Protein AF-Q0DLV1-F1 (afdb_monomer)

pLDDT: mean 73.67, std 13.17, range [33.47, 89.19]

Mean predicted aligned error: 11.81 Å

Nearest PDB structures (foldseek):
  5v57-assembly1_A  TM=1.933E-01  e=4.694E+00  Homo sapiens

Solvent-accessible surface area (backbone atoms only — not comparable to full-atom values): 9924 Å² total; per-residue (Å²): 114,91,88,51,93,65,62,86,59,61,76,49,52,63,55,64,64,43,52,62,54,50,53,52,48,52,52,51,52,54,52,44,33,72,71,56,74,30,61,61,54,59,101,72,30,73,33,36,34,33,80,29,49,71,70,32,42,76,71,71,40,16,52,48,48,65,43,70,65,62,93,88,33,32,79,63,35,68,72,54,45,50,38,59,49,50,53,33,51,50,40,30,52,51,49,51,55,52,53,65,75,69,55,71,84,82,68,92,48,80,82,50,54,64,59,53,51,50,65,69,49,48,44,57,54,51,26,55,48,37,52,35,39,35,37,48,58,39,47,50,49,41,53,56,49,53,54,52,50,51,51,51,49,50,51,64,75,42,73,85,82,66,81,74,67,61,70,62,60,72,77,72,116

Structure (mmCIF, N/CA/C/O backbone):
data_AF-Q0DLV1-F1
#
_entry.id   AF-Q0DLV1-F1
#
loop_
_atom_site.group_PDB
_atom_site.id
_atom_site.type_symbol
_atom_site.label_atom_id
_atom_site.label_alt_id
_atom_site.label_comp_id
_atom_site.label_asym_id
_atom_site.label_entity_id
_atom_site.label_seq_id
_atom_site.pdbx_PDB_ins_code
_atom_site.Cartn_x
_atom_site.Cartn_y
_atom_site.Cartn_z
_atom_site.occupancy
_atom_site.B_iso_or_equiv
_atom_site.auth_seq_id
_atom_site.auth_comp_id
_atom_site.auth_asym_id
_atom_site.auth_atom_id
_atom_site.pdbx_PDB_model_num
ATOM 1 N N . TYR A 1 1 ? -17.419 7.407 31.007 1.00 48.03 1 TYR A N 1
ATOM 2 C CA . TYR A 1 1 ? -16.108 8.083 30.944 1.00 48.03 1 TYR A CA 1
ATOM 3 C C . TYR A 1 1 ? -15.234 7.848 32.175 1.00 48.03 1 TYR A C 1
ATOM 5 O O . TYR A 1 1 ? -14.107 7.454 31.968 1.00 48.03 1 TYR A O 1
ATOM 13 N N . LYS A 1 2 ? -15.701 8.007 33.431 1.00 49.69 2 LYS A N 1
ATOM 14 C CA . LYS A 1 2 ? -14.886 7.675 34.633 1.00 49.69 2 LYS A CA 1
ATOM 15 C C . LYS A 1 2 ? -15.094 6.271 35.241 1.00 49.69 2 LYS A C 1
ATOM 17 O O . LYS A 1 2 ? -14.380 5.912 36.161 1.00 49.69 2 LYS A O 1
ATOM 22 N N . LEU A 1 3 ? -16.066 5.491 34.762 1.00 54.28 3 LEU A N 1
ATOM 23 C CA . LEU A 1 3 ? -16.361 4.131 35.264 1.00 54.28 3 LEU A CA 1
ATOM 24 C C . LEU A 1 3 ? -16.012 3.018 34.264 1.00 54.28 3 LEU A C 1
ATOM 26 O O . LEU A 1 3 ? -16.187 1.839 34.544 1.00 54.28 3 LEU A O 1
ATOM 30 N N . SER A 1 4 ? -15.511 3.395 33.094 1.00 49.53 4 SER A N 1
ATOM 31 C CA . SER A 1 4 ? -14.964 2.483 32.096 1.00 49.53 4 SER A CA 1
ATOM 32 C C . SER A 1 4 ? -13.726 3.201 31.588 1.00 49.53 4 SER A C 1
ATOM 34 O O . SER A 1 4 ? -13.845 4.104 30.763 1.00 49.53 4 SER A O 1
ATOM 36 N N . ASP A 1 5 ? -12.596 2.897 32.222 1.00 50.41 5 ASP A N 1
ATOM 37 C CA . ASP A 1 5 ? -11.242 3.402 31.961 1.00 50.41 5 ASP A CA 1
ATOM 38 C C . ASP A 1 5 ? -10.761 2.898 30.590 1.00 50.41 5 ASP A C 1
ATOM 40 O O . ASP A 1 5 ? -9.859 2.081 30.462 1.00 50.41 5 ASP A O 1
ATOM 44 N N . VAL A 1 6 ? -11.499 3.257 29.544 1.00 51.81 6 VAL A N 1
ATOM 45 C CA . VAL A 1 6 ? -11.206 2.866 28.171 1.00 51.81 6 VAL A CA 1
ATOM 46 C C . VAL A 1 6 ? -11.080 4.162 27.402 1.00 51.81 6 VAL A C 1
ATOM 48 O O . VAL A 1 6 ? -12.078 4.794 27.047 1.00 51.81 6 VAL A O 1
ATOM 51 N N . ASP A 1 7 ? -9.835 4.594 27.220 1.00 49.25 7 ASP A N 1
ATOM 52 C CA . ASP A 1 7 ? -9.526 5.790 26.459 1.00 49.25 7 ASP A CA 1
ATOM 53 C C . ASP A 1 7 ? -10.047 5.627 25.023 1.00 49.25 7 ASP A C 1
ATOM 55 O O . ASP A 1 7 ? -9.623 4.709 24.317 1.00 49.25 7 ASP A O 1
ATOM 59 N N . PRO A 1 8 ? -10.906 6.532 24.522 1.00 51.56 8 PRO A N 1
ATOM 60 C CA . PRO A 1 8 ? -11.284 6.545 23.108 1.00 51.56 8 PRO A CA 1
ATOM 61 C C . PRO A 1 8 ? -10.071 6.798 22.188 1.00 51.56 8 PRO A C 1
ATOM 63 O O . PRO A 1 8 ? -10.141 6.545 20.987 1.00 51.56 8 PRO A O 1
ATOM 66 N N . LEU A 1 9 ? -8.939 7.244 22.752 1.00 54.97 9 LEU A N 1
ATOM 67 C CA . LEU A 1 9 ? -7.637 7.345 22.088 1.00 54.97 9 LEU A CA 1
ATOM 68 C C . LEU A 1 9 ? -6.864 6.017 22.008 1.00 54.97 9 LEU A C 1
ATOM 70 O O . LEU A 1 9 ? -5.883 5.939 21.270 1.00 54.97 9 LEU A O 1
ATOM 74 N N . ALA A 1 10 ? -7.286 4.943 22.680 1.00 55.31 10 ALA A N 1
ATOM 75 C CA . ALA A 1 10 ? -6.641 3.638 22.514 1.00 55.31 10 ALA A CA 1
ATOM 76 C C . ALA A 1 10 ? -6.684 3.161 21.046 1.00 55.31 10 ALA A C 1
ATOM 78 O O . ALA A 1 10 ? -5.805 2.423 20.612 1.00 55.31 10 ALA A O 1
ATOM 79 N N . GLY A 1 11 ? -7.641 3.657 20.249 1.00 57.72 11 GLY A N 1
ATOM 80 C CA . GLY A 1 11 ? -7.707 3.425 18.804 1.00 57.72 11 GLY A CA 1
ATOM 81 C C . GLY A 1 11 ? -6.618 4.125 17.975 1.00 57.72 11 GLY A C 1
ATOM 82 O O . GLY A 1 11 ? -6.318 3.658 16.879 1.00 57.72 11 GLY A O 1
ATOM 83 N N . CYS A 1 12 ? -5.985 5.200 18.468 1.00 70.81 12 CYS A N 1
ATOM 84 C CA . CYS A 1 12 ? -4.871 5.867 17.774 1.00 70.81 12 CYS A CA 1
ATOM 85 C C . CYS A 1 12 ? -3.486 5.403 18.256 1.00 70.81 12 CYS A C 1
ATOM 87 O O . CYS A 1 12 ? -2.481 5.669 17.594 1.00 70.81 12 CYS A O 1
ATOM 89 N N . LEU A 1 13 ? -3.411 4.655 19.359 1.00 66.94 13 LEU A N 1
ATOM 90 C CA . LEU A 1 13 ? -2.167 4.060 19.859 1.00 66.94 13 LEU A CA 1
ATOM 91 C C . LEU A 1 13 ? -1.467 3.143 18.826 1.00 66.94 13 LEU A C 1
ATOM 93 O O . LEU A 1 13 ? -0.255 3.281 18.646 1.00 66.94 13 LEU A O 1
ATOM 97 N N . PRO A 1 14 ? -2.187 2.295 18.057 1.00 67.00 14 PRO A N 1
ATOM 98 C CA . PRO A 1 14 ? -1.590 1.507 16.979 1.00 67.00 14 PRO A CA 1
ATOM 99 C C . PRO A 1 14 ? -1.020 2.391 15.872 1.00 67.00 14 PRO A C 1
ATOM 101 O O . PRO A 1 14 ? 0.050 2.108 15.340 1.00 67.00 14 PRO A O 1
ATOM 104 N N . THR A 1 15 ? -1.704 3.494 15.550 1.00 73.19 15 THR A N 1
ATOM 105 C CA . THR A 1 15 ? -1.253 4.408 14.495 1.00 73.19 15 THR A CA 1
ATOM 106 C C . THR A 1 15 ? 0.051 5.100 14.879 1.00 73.19 15 THR A C 1
ATOM 108 O O . THR A 1 15 ? 0.958 5.158 14.058 1.00 73.19 15 THR A O 1
ATOM 111 N N . LEU A 1 16 ? 0.214 5.518 16.139 1.00 75.31 16 LEU A N 1
ATOM 112 C CA . LEU A 1 16 ? 1.441 6.167 16.614 1.00 75.31 16 LEU A CA 1
ATOM 113 C C . LEU A 1 16 ? 2.670 5.255 16.544 1.00 75.31 16 LEU A C 1
ATOM 115 O O . LEU A 1 16 ? 3.737 5.704 16.132 1.00 75.31 16 LEU A O 1
ATOM 119 N N . VAL A 1 17 ? 2.521 3.979 16.905 1.00 80.25 17 VAL A N 1
ATOM 120 C CA . VAL A 1 17 ? 3.626 3.007 16.845 1.00 80.25 17 VAL A CA 1
ATOM 121 C C . VAL A 1 17 ? 3.934 2.591 15.403 1.00 80.25 17 VAL A C 1
ATOM 123 O O . VAL A 1 17 ? 5.080 2.284 15.080 1.00 80.25 17 VAL A O 1
ATOM 126 N N . THR A 1 18 ? 2.943 2.627 14.508 1.00 79.88 18 THR A N 1
ATOM 127 C CA . THR A 1 18 ? 3.138 2.225 13.108 1.00 79.88 18 THR A CA 1
ATOM 128 C C . THR A 1 18 ? 3.932 3.249 12.291 1.00 79.88 18 THR A C 1
ATOM 130 O O . THR A 1 18 ? 4.702 2.850 11.419 1.00 79.88 18 THR A O 1
ATOM 133 N N . ILE A 1 19 ? 3.813 4.555 12.570 1.00 85.69 19 ILE A N 1
ATOM 134 C CA . ILE A 1 19 ? 4.470 5.596 11.754 1.00 85.69 19 ILE A CA 1
ATOM 135 C C . ILE A 1 19 ? 6.009 5.449 11.718 1.00 85.69 19 ILE A C 1
ATOM 137 O O . ILE A 1 19 ? 6.564 5.447 10.616 1.00 85.69 19 ILE A O 1
ATOM 141 N N . PRO A 1 20 ? 6.732 5.272 12.846 1.00 84.31 20 PRO A N 1
ATOM 142 C CA . PRO A 1 20 ? 8.187 5.080 12.823 1.00 84.31 20 PRO A CA 1
ATOM 143 C C . PRO A 1 20 ? 8.625 3.831 12.054 1.00 84.31 20 PRO A C 1
ATOM 145 O O . PRO A 1 20 ? 9.588 3.881 11.286 1.00 84.31 20 PRO A O 1
ATOM 148 N N . VAL A 1 21 ? 7.899 2.723 12.232 1.00 86.56 21 VAL A N 1
ATOM 149 C CA . VAL A 1 21 ? 8.184 1.448 11.556 1.00 86.56 21 VAL A CA 1
ATOM 150 C C . VAL A 1 21 ? 7.986 1.595 10.050 1.00 86.56 21 VAL A C 1
ATOM 152 O O . VAL A 1 21 ? 8.851 1.201 9.268 1.00 86.56 21 VAL A O 1
ATOM 155 N N . TRP A 1 22 ? 6.888 2.234 9.642 1.00 83.38 22 TRP A N 1
ATOM 156 C CA . TRP A 1 22 ? 6.569 2.474 8.240 1.00 83.38 22 TRP A CA 1
ATOM 157 C C . TRP A 1 22 ? 7.634 3.332 7.548 1.00 83.38 22 TRP A C 1
ATOM 159 O O . TRP A 1 22 ? 8.091 2.983 6.462 1.00 83.38 22 TRP A O 1
ATOM 169 N N . ILE A 1 23 ? 8.100 4.408 8.195 1.00 86.00 23 ILE A N 1
ATOM 170 C CA . ILE A 1 23 ? 9.166 5.268 7.653 1.00 86.00 23 ILE A CA 1
ATOM 171 C C . ILE A 1 23 ? 10.488 4.498 7.536 1.00 86.00 23 ILE A C 1
ATOM 173 O O . ILE A 1 23 ? 11.174 4.612 6.518 1.00 86.00 23 ILE A O 1
ATOM 177 N N . GLY A 1 24 ? 10.853 3.715 8.557 1.00 87.56 24 GLY A N 1
ATOM 178 C CA . GLY A 1 24 ? 12.074 2.907 8.542 1.00 87.56 24 GLY A CA 1
ATOM 179 C C . GLY A 1 24 ? 12.080 1.905 7.389 1.00 87.56 24 GLY A C 1
ATOM 180 O O . GLY A 1 24 ? 13.025 1.872 6.598 1.00 87.56 24 GLY A O 1
ATOM 181 N N . LEU A 1 25 ? 10.985 1.158 7.242 1.00 85.88 25 LEU A N 1
ATOM 182 C CA . LEU A 1 25 ? 10.835 0.162 6.187 1.00 85.88 25 LEU A CA 1
ATOM 183 C C . LEU A 1 25 ? 10.731 0.802 4.797 1.00 85.88 25 LEU A C 1
ATOM 185 O O . LEU A 1 25 ? 11.373 0.327 3.864 1.00 85.88 25 LEU A O 1
ATOM 189 N N . TYR A 1 26 ? 10.000 1.913 4.657 1.00 86.31 26 TYR A N 1
ATOM 190 C CA . TYR A 1 26 ? 9.925 2.671 3.405 1.00 86.31 26 TYR A CA 1
ATOM 191 C C . TYR A 1 26 ? 11.313 3.117 2.933 1.00 86.31 26 TYR A C 1
ATOM 193 O O . TYR A 1 26 ? 11.639 2.961 1.755 1.00 86.31 26 TYR A O 1
ATOM 201 N N . ARG A 1 27 ? 12.152 3.634 3.843 1.00 86.38 27 ARG A N 1
ATOM 202 C CA . ARG A 1 27 ? 13.527 4.049 3.517 1.00 86.38 27 ARG A CA 1
ATOM 203 C C . ARG A 1 27 ? 14.410 2.858 3.161 1.00 86.38 27 ARG A C 1
ATOM 205 O O . ARG A 1 27 ? 15.115 2.928 2.159 1.00 86.38 27 ARG A O 1
ATOM 212 N N . ALA A 1 28 ? 14.348 1.779 3.940 1.00 87.06 28 ALA A N 1
ATOM 213 C CA . ALA A 1 28 ? 15.124 0.570 3.679 1.00 87.06 28 ALA A CA 1
ATOM 214 C C . ALA A 1 28 ? 14.769 -0.038 2.313 1.00 87.06 28 ALA A C 1
ATOM 216 O O . ALA A 1 28 ? 15.643 -0.188 1.465 1.00 87.06 28 ALA A O 1
ATOM 217 N N . LEU A 1 29 ? 13.481 -0.288 2.056 1.00 84.50 29 LEU A N 1
ATOM 218 C CA . LEU A 1 29 ? 13.015 -0.858 0.790 1.00 84.50 29 LEU A CA 1
ATOM 219 C C . LEU A 1 29 ? 13.287 0.063 -0.398 1.00 84.50 29 LEU A C 1
ATOM 221 O O . LEU A 1 29 ? 13.652 -0.422 -1.462 1.00 84.50 29 LEU A O 1
ATOM 225 N N . SER A 1 30 ? 13.152 1.382 -0.233 1.00 83.19 30 SER A N 1
ATOM 226 C CA . SER A 1 30 ? 13.469 2.325 -1.313 1.00 83.19 30 SER A CA 1
ATOM 227 C C . SER A 1 30 ? 14.960 2.317 -1.664 1.00 83.19 30 SER A C 1
ATOM 229 O O . SER A 1 30 ? 15.299 2.376 -2.843 1.00 83.19 30 SER A O 1
ATOM 231 N N . ASN A 1 31 ? 15.850 2.206 -0.674 1.00 85.25 31 ASN A N 1
ATOM 232 C CA . ASN A 1 31 ? 17.290 2.110 -0.923 1.00 85.25 31 ASN A CA 1
ATOM 233 C C . ASN A 1 31 ? 17.648 0.805 -1.646 1.00 85.25 31 ASN A C 1
ATOM 235 O O . ASN A 1 31 ? 18.304 0.843 -2.681 1.00 85.25 31 ASN A O 1
ATOM 239 N N . VAL A 1 32 ? 17.142 -0.333 -1.165 1.00 84.00 32 VAL A N 1
ATOM 240 C CA . VAL A 1 32 ? 17.409 -1.653 -1.769 1.00 84.00 32 VAL A CA 1
ATOM 241 C C . VAL A 1 32 ? 16.781 -1.769 -3.170 1.00 84.00 32 VAL A C 1
ATOM 243 O O . VAL A 1 32 ? 17.354 -2.386 -4.067 1.00 84.00 32 VAL A O 1
ATOM 246 N N . ALA A 1 33 ? 15.635 -1.121 -3.405 1.00 82.00 33 ALA A N 1
ATOM 247 C CA . ALA A 1 33 ? 15.022 -1.035 -4.730 1.00 82.00 33 ALA A CA 1
ATOM 248 C C . ALA A 1 33 ? 15.901 -0.274 -5.742 1.00 82.00 33 ALA A C 1
ATOM 250 O O . ALA A 1 33 ? 15.954 -0.673 -6.903 1.00 82.00 33 ALA A O 1
ATOM 251 N N . ASN A 1 34 ? 16.612 0.781 -5.321 1.00 80.62 34 ASN A N 1
ATOM 252 C CA . ASN A 1 34 ? 17.572 1.490 -6.181 1.00 80.62 34 ASN A CA 1
ATOM 253 C C . ASN A 1 34 ? 18.803 0.649 -6.522 1.00 80.62 34 ASN A C 1
ATOM 255 O O . ASN A 1 34 ? 19.371 0.810 -7.598 1.00 80.62 34 ASN A O 1
ATOM 259 N N . GLU A 1 35 ? 19.217 -0.233 -5.615 1.00 81.88 35 GLU A N 1
ATOM 260 C CA . GLU A 1 35 ? 20.342 -1.147 -5.832 1.00 81.88 35 GLU A CA 1
ATOM 261 C C . GLU A 1 35 ? 19.982 -2.303 -6.785 1.00 81.88 35 GLU A C 1
ATOM 263 O O . GLU A 1 35 ? 20.847 -3.089 -7.158 1.00 81.88 35 GLU A O 1
ATOM 268 N N . GLY A 1 36 ? 18.714 -2.409 -7.208 1.00 76.88 36 GLY A N 1
ATOM 269 C CA . GLY A 1 36 ? 18.249 -3.430 -8.153 1.00 76.88 36 GLY A CA 1
ATOM 270 C C . GLY A 1 36 ? 18.096 -4.827 -7.544 1.00 76.88 36 GLY A C 1
ATOM 271 O O . GLY A 1 36 ? 17.813 -5.784 -8.265 1.00 76.88 36 GLY A O 1
ATOM 272 N N . LEU A 1 37 ? 18.230 -4.950 -6.221 1.00 78.06 37 LEU A N 1
ATOM 273 C CA . LEU A 1 37 ? 18.218 -6.228 -5.501 1.00 78.06 37 LEU A CA 1
ATOM 274 C C . LEU A 1 37 ? 16.807 -6.819 -5.313 1.00 78.06 37 LEU A C 1
ATOM 276 O O . LEU A 1 37 ? 16.670 -7.970 -4.923 1.00 78.06 37 LEU A O 1
ATOM 280 N N . LEU A 1 38 ? 15.752 -6.049 -5.602 1.00 78.44 38 LEU A N 1
ATOM 281 C CA . LEU A 1 38 ? 14.340 -6.458 -5.482 1.00 78.44 38 LEU A CA 1
ATOM 282 C C . LEU A 1 38 ? 13.682 -6.698 -6.851 1.00 78.44 38 LEU A C 1
ATOM 284 O O . LEU A 1 38 ? 12.501 -6.393 -7.049 1.00 78.44 38 LEU A O 1
ATOM 288 N N . THR A 1 39 ? 14.471 -7.181 -7.809 1.00 72.44 39 THR A N 1
ATOM 289 C CA . THR A 1 39 ? 14.012 -7.564 -9.153 1.00 72.44 39 THR A CA 1
ATOM 290 C C . THR A 1 39 ? 13.400 -8.962 -9.192 1.00 72.44 39 THR A C 1
ATOM 292 O O . THR A 1 39 ? 12.709 -9.285 -10.153 1.00 72.44 39 THR A O 1
ATOM 295 N N . GLU A 1 40 ? 13.593 -9.768 -8.147 1.00 79.25 40 GLU A N 1
ATOM 296 C CA . GLU A 1 40 ? 12.912 -11.053 -8.005 1.00 79.25 40 GLU A CA 1
ATOM 297 C C . GLU A 1 40 ? 11.418 -10.847 -7.729 1.00 79.25 40 GLU A C 1
ATOM 299 O O . GLU A 1 40 ? 11.023 -9.976 -6.950 1.00 79.25 40 GLU A O 1
ATOM 304 N N . GLY A 1 41 ? 10.581 -11.640 -8.395 1.00 79.94 41 GLY A N 1
ATOM 305 C CA . GLY A 1 41 ? 9.139 -11.652 -8.183 1.00 79.94 41 GLY A CA 1
ATOM 306 C C . GLY A 1 41 ? 8.734 -12.558 -7.020 1.00 79.94 41 GLY A C 1
ATOM 307 O O . GLY A 1 41 ? 9.365 -13.584 -6.776 1.00 79.94 41 GLY A O 1
ATOM 308 N N . PHE A 1 42 ? 7.655 -12.207 -6.314 1.00 80.50 42 PHE A N 1
ATOM 309 C CA . PHE A 1 42 ? 7.094 -13.022 -5.230 1.00 80.50 42 PHE A CA 1
ATOM 310 C C . PHE A 1 42 ? 5.655 -13.435 -5.548 1.00 80.50 42 PHE A C 1
ATOM 312 O O . PHE A 1 42 ? 4.774 -12.584 -5.686 1.00 80.50 42 PHE A O 1
ATOM 319 N N . PHE A 1 43 ? 5.412 -14.749 -5.633 1.00 83.06 43 PHE A N 1
ATOM 320 C CA . PHE A 1 43 ? 4.117 -15.365 -5.958 1.00 83.06 43 PHE A CA 1
ATOM 321 C C . PHE A 1 43 ? 3.538 -14.914 -7.316 1.00 83.06 43 PHE A C 1
ATOM 323 O O . PHE A 1 43 ? 3.790 -15.558 -8.329 1.00 83.06 43 PHE A O 1
ATOM 330 N N . TRP A 1 44 ? 2.775 -13.819 -7.347 1.00 82.62 44 TRP A N 1
ATOM 331 C CA . TRP A 1 44 ? 2.158 -13.235 -8.546 1.00 82.62 44 TRP A CA 1
ATOM 332 C C . TRP A 1 44 ? 2.727 -11.855 -8.893 1.00 82.62 44 TRP A C 1
ATOM 334 O O . TRP A 1 44 ? 2.316 -11.261 -9.883 1.00 82.62 44 TRP A O 1
ATOM 344 N N . ILE A 1 45 ? 3.636 -11.320 -8.075 1.00 84.31 45 ILE A N 1
ATOM 345 C CA . ILE A 1 45 ? 4.163 -9.960 -8.199 1.00 84.31 45 ILE A CA 1
ATOM 346 C C . ILE A 1 45 ? 5.465 -10.010 -8.994 1.00 84.31 45 ILE A C 1
ATOM 348 O O . ILE A 1 45 ? 6.372 -10.729 -8.576 1.00 84.31 45 ILE A O 1
ATOM 352 N N . PRO A 1 46 ? 5.603 -9.240 -10.085 1.00 82.00 46 PRO A N 1
ATOM 353 C CA . PRO A 1 46 ? 6.775 -9.338 -10.948 1.00 82.00 46 PRO A CA 1
ATOM 354 C C . PRO A 1 46 ? 8.054 -8.747 -10.334 1.00 82.00 46 PRO A C 1
ATOM 356 O O . PRO A 1 46 ? 9.139 -9.187 -10.686 1.00 82.00 46 PRO A O 1
ATOM 359 N N . SER A 1 47 ? 7.960 -7.788 -9.405 1.00 83.75 47 SER A N 1
ATOM 360 C CA . SER A 1 47 ? 9.109 -7.294 -8.624 1.00 83.75 47 SER A CA 1
ATOM 361 C C . SER A 1 47 ? 8.652 -6.638 -7.320 1.00 83.75 47 SER A C 1
ATOM 363 O O . SER A 1 47 ? 7.615 -5.976 -7.313 1.00 83.75 47 SER A O 1
ATOM 365 N N . LEU A 1 48 ? 9.425 -6.738 -6.232 1.00 81.56 48 LEU A N 1
ATOM 366 C CA . LEU A 1 48 ? 9.091 -6.039 -4.975 1.00 81.56 48 LEU A CA 1
ATOM 367 C C . LEU A 1 48 ? 9.464 -4.540 -4.988 1.00 81.56 48 LEU A C 1
ATOM 369 O O . LEU A 1 48 ? 8.963 -3.769 -4.162 1.00 81.56 48 LEU A O 1
ATOM 373 N N . ALA A 1 49 ? 10.338 -4.113 -5.908 1.00 79.25 49 ALA A N 1
ATOM 374 C CA . ALA A 1 49 ? 10.752 -2.712 -6.064 1.00 79.25 49 ALA A CA 1
ATOM 375 C C . ALA A 1 49 ? 9.674 -1.824 -6.713 1.00 79.25 49 ALA A C 1
ATOM 377 O O . ALA A 1 49 ? 9.507 -0.656 -6.335 1.00 79.25 49 ALA A O 1
ATOM 378 N N . GLY A 1 50 ? 8.977 -2.371 -7.713 1.00 73.50 50 GLY A N 1
ATOM 379 C CA . GLY A 1 50 ? 7.943 -1.683 -8.489 1.00 73.50 50 GLY A CA 1
ATOM 380 C C . GLY A 1 50 ? 6.589 -1.640 -7.772 1.00 73.50 50 GLY A C 1
ATOM 381 O O . GLY A 1 50 ? 6.483 -2.108 -6.637 1.00 73.50 50 GLY A O 1
ATOM 382 N N . PRO A 1 51 ? 5.531 -1.074 -8.379 1.00 72.06 51 PRO A N 1
ATOM 383 C CA . PRO A 1 51 ? 5.461 -0.485 -9.727 1.00 72.06 51 PRO A CA 1
ATOM 384 C C . PRO A 1 51 ? 5.869 0.998 -9.787 1.00 72.06 51 PRO A C 1
ATOM 386 O O . PRO A 1 51 ? 6.062 1.569 -10.855 1.00 72.06 51 PRO A O 1
ATOM 389 N N . THR A 1 52 ? 5.999 1.646 -8.635 1.00 75.38 52 THR A N 1
ATOM 390 C CA . THR A 1 52 ? 6.316 3.073 -8.519 1.00 75.38 52 THR A CA 1
ATOM 391 C C . THR A 1 52 ? 7.833 3.278 -8.454 1.00 75.38 52 THR A C 1
ATOM 393 O O . THR A 1 52 ? 8.505 2.557 -7.721 1.00 75.38 52 THR A O 1
ATOM 396 N N . THR A 1 53 ? 8.393 4.276 -9.134 1.00 76.88 53 THR A N 1
ATOM 397 C CA . THR A 1 53 ? 9.815 4.642 -8.983 1.00 76.88 53 THR A CA 1
ATOM 398 C C . THR A 1 53 ? 9.981 5.743 -7.936 1.00 76.88 53 THR A C 1
ATOM 400 O O . THR A 1 53 ? 9.048 6.499 -7.666 1.00 76.88 53 THR A O 1
ATOM 403 N N . ILE A 1 54 ? 11.165 5.882 -7.330 1.00 74.81 54 ILE A N 1
ATOM 404 C CA . ILE A 1 54 ? 11.411 6.937 -6.325 1.00 74.81 54 ILE A CA 1
ATOM 405 C C . ILE A 1 54 ? 11.189 8.332 -6.917 1.00 74.81 54 ILE A C 1
ATOM 407 O O . ILE A 1 54 ? 10.594 9.181 -6.257 1.00 74.81 54 ILE A O 1
ATOM 411 N N . ALA A 1 55 ? 11.584 8.534 -8.177 1.00 73.00 55 ALA A N 1
ATOM 412 C CA . ALA A 1 55 ? 11.345 9.775 -8.904 1.00 73.00 55 ALA A CA 1
ATOM 413 C C . ALA A 1 55 ? 9.843 10.093 -9.027 1.00 73.00 55 ALA A C 1
ATOM 415 O O . ALA A 1 55 ? 9.433 11.216 -8.744 1.00 73.00 55 ALA A O 1
ATOM 416 N N . ALA A 1 56 ? 9.016 9.095 -9.361 1.00 77.12 56 ALA A N 1
ATOM 417 C CA . ALA A 1 56 ? 7.565 9.254 -9.462 1.00 77.12 56 ALA A CA 1
ATOM 418 C C . ALA A 1 56 ? 6.904 9.536 -8.100 1.00 77.12 56 ALA A C 1
ATOM 420 O O . ALA A 1 56 ? 5.947 10.299 -8.009 1.00 77.12 56 ALA A O 1
ATOM 421 N N . ARG A 1 57 ? 7.432 8.970 -7.009 1.00 76.00 57 ARG A N 1
ATOM 422 C CA . ARG A 1 57 ? 6.924 9.232 -5.650 1.00 76.00 57 ARG A CA 1
ATOM 423 C C . ARG A 1 57 ? 7.230 10.656 -5.185 1.00 76.00 57 ARG A C 1
ATOM 425 O O . ARG A 1 57 ? 6.362 11.311 -4.617 1.00 76.00 57 ARG A O 1
ATOM 432 N N . GLN A 1 58 ? 8.444 11.143 -5.442 1.00 76.12 58 GLN A N 1
ATOM 433 C CA . GLN A 1 58 ? 8.875 12.490 -5.047 1.00 76.12 58 GLN A CA 1
ATOM 434 C C . GLN A 1 58 ? 8.142 13.597 -5.815 1.00 76.12 58 GLN A C 1
ATOM 436 O O . GLN A 1 58 ? 7.927 14.674 -5.266 1.00 76.12 58 GLN A O 1
ATOM 441 N N . SER A 1 59 ? 7.718 13.328 -7.054 1.00 73.81 59 SER A N 1
ATOM 442 C CA . SER A 1 59 ? 6.940 14.260 -7.877 1.00 73.81 59 SER A CA 1
ATOM 443 C C . SER A 1 59 ? 5.425 14.207 -7.625 1.00 73.81 59 SER A C 1
ATOM 445 O O . SER A 1 59 ? 4.672 14.916 -8.292 1.00 73.81 59 SER A O 1
ATOM 447 N N . GLY A 1 60 ? 4.954 13.372 -6.688 1.00 73.69 60 GLY A N 1
ATOM 448 C CA . GLY A 1 60 ? 3.522 13.158 -6.440 1.00 73.69 60 GLY A CA 1
ATOM 449 C C . GLY A 1 60 ? 2.820 12.311 -7.510 1.00 73.69 60 GLY A C 1
ATOM 450 O O . GLY A 1 60 ? 1.603 12.152 -7.474 1.00 73.69 60 GLY A O 1
ATOM 451 N N . GLN A 1 61 ? 3.573 11.719 -8.438 1.00 74.88 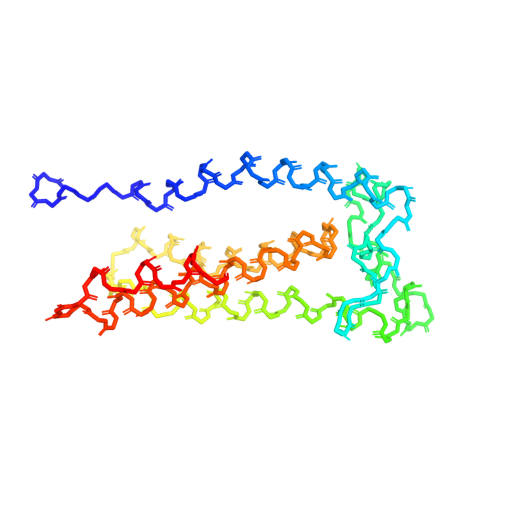61 GLN A N 1
ATOM 452 C CA . GLN A 1 61 ? 3.093 10.846 -9.511 1.00 74.88 61 GLN A CA 1
ATOM 453 C C . GLN A 1 61 ? 3.208 9.359 -9.137 1.00 74.88 61 GLN A C 1
ATOM 455 O O . GLN A 1 61 ? 3.527 8.512 -9.971 1.00 74.88 61 GLN A O 1
ATOM 460 N N . GLY A 1 62 ? 2.926 9.014 -7.877 1.00 75.00 62 GLY A N 1
ATOM 461 C CA . GLY A 1 62 ? 3.006 7.636 -7.378 1.00 75.00 62 GLY A CA 1
ATOM 462 C C . GLY A 1 62 ? 2.145 6.643 -8.169 1.00 75.00 62 GLY A C 1
ATOM 463 O O . GLY A 1 62 ? 2.470 5.470 -8.226 1.00 75.00 62 GLY A O 1
ATOM 464 N N . ILE A 1 63 ? 1.106 7.107 -8.860 1.00 79.00 63 ILE A N 1
ATOM 465 C CA . ILE A 1 63 ? 0.207 6.285 -9.685 1.00 79.00 63 ILE A CA 1
ATOM 466 C C . ILE A 1 63 ? 0.517 6.342 -11.190 1.00 79.00 63 ILE A C 1
ATOM 468 O O . ILE A 1 63 ? -0.294 5.887 -11.996 1.00 79.00 63 ILE A O 1
ATOM 472 N N . SER A 1 64 ? 1.674 6.885 -11.594 1.00 79.00 64 SER A N 1
ATOM 473 C CA . SER A 1 64 ? 2.015 7.051 -13.020 1.00 79.00 64 SER A CA 1
ATOM 474 C C . SER A 1 64 ? 2.094 5.728 -13.792 1.00 79.00 64 SER A C 1
ATOM 476 O O . SER A 1 64 ? 2.018 5.708 -15.014 1.00 79.00 64 SER A O 1
ATOM 478 N N . TRP A 1 65 ? 2.266 4.615 -13.084 1.00 78.75 65 TRP A N 1
ATOM 479 C CA . TRP A 1 65 ? 2.267 3.271 -13.653 1.00 78.75 65 TRP A CA 1
ATOM 480 C C . TRP A 1 65 ? 0.868 2.766 -14.038 1.00 78.75 65 TRP A C 1
ATOM 482 O O . TRP A 1 65 ? 0.755 1.800 -14.792 1.00 78.75 65 TRP A O 1
ATOM 492 N N . LEU A 1 66 ? -0.183 3.400 -13.509 1.00 78.25 66 LEU A N 1
ATOM 493 C CA . LEU A 1 66 ? -1.583 3.089 -13.791 1.00 78.25 66 LEU A CA 1
ATOM 494 C C . LEU A 1 66 ? -2.194 4.090 -14.782 1.00 78.25 66 LEU A C 1
ATOM 496 O O . LEU A 1 66 ? -3.007 3.697 -15.610 1.00 78.25 66 LEU A O 1
ATOM 500 N N . PHE A 1 67 ? -1.781 5.360 -14.733 1.00 78.12 67 PHE A N 1
ATOM 501 C CA . PHE A 1 67 ? -2.260 6.428 -15.617 1.00 78.12 67 PHE A CA 1
ATOM 502 C C . PHE A 1 67 ? -1.096 7.320 -16.080 1.00 78.12 67 PHE A C 1
ATOM 504 O O . PHE A 1 67 ? -0.221 7.607 -15.265 1.00 78.12 67 PHE A O 1
ATOM 511 N N . PRO A 1 68 ? -1.091 7.851 -17.319 1.00 76.81 68 PRO A N 1
ATOM 512 C CA . PRO A 1 68 ? -2.155 7.816 -18.327 1.00 76.81 68 PRO A CA 1
ATOM 513 C C . PRO A 1 68 ? -2.161 6.532 -19.169 1.00 76.81 68 PRO A C 1
ATOM 515 O O . PRO A 1 68 ? -1.132 5.890 -19.353 1.00 76.81 68 PRO A O 1
ATOM 518 N N . PHE A 1 69 ? -3.327 6.179 -19.716 1.00 78.12 69 PHE A N 1
ATOM 519 C CA . PHE A 1 69 ? -3.441 5.100 -20.697 1.00 78.12 69 PHE A CA 1
ATOM 520 C C . PHE A 1 69 ? -3.018 5.613 -22.075 1.00 78.12 69 PHE A C 1
ATOM 522 O O . PHE A 1 69 ? -3.735 6.397 -22.697 1.00 78.12 69 PHE A O 1
ATOM 529 N N . THR A 1 70 ? -1.864 5.168 -22.551 1.00 69.38 70 THR A N 1
ATOM 530 C CA . THR A 1 70 ? -1.451 5.302 -23.952 1.00 69.38 70 THR A CA 1
ATOM 531 C C . THR A 1 70 ? -1.828 4.011 -24.676 1.00 69.38 70 THR A C 1
ATOM 533 O O . THR A 1 70 ? -1.527 2.926 -24.192 1.00 69.38 70 THR A O 1
ATOM 536 N N . ASP A 1 71 ? -2.564 4.119 -25.783 1.00 68.56 71 ASP A N 1
ATOM 537 C CA . ASP A 1 71 ? -2.958 2.984 -26.640 1.00 68.56 71 ASP A CA 1
ATOM 538 C C . ASP A 1 71 ? -3.832 1.897 -25.974 1.00 68.56 71 ASP A C 1
ATOM 540 O O . ASP A 1 71 ? -3.843 0.736 -26.379 1.00 68.56 71 ASP A O 1
ATOM 544 N N . GLY A 1 72 ? -4.627 2.268 -24.960 1.00 72.50 72 GLY A N 1
ATOM 545 C CA . GLY A 1 72 ? -5.589 1.358 -24.317 1.00 72.50 72 GLY A CA 1
ATOM 546 C C . GLY A 1 72 ? -4.972 0.377 -23.313 1.00 72.50 72 GLY A C 1
ATOM 547 O O . GLY A 1 72 ? -5.662 -0.525 -22.829 1.00 72.50 72 GLY A O 1
ATOM 548 N N . HIS A 1 73 ? -3.698 0.561 -22.962 1.00 73.62 73 HIS A N 1
ATOM 549 C CA . HIS A 1 73 ? -3.046 -0.162 -21.878 1.00 73.62 73 HIS A CA 1
ATOM 550 C C . HIS A 1 73 ? -2.273 0.793 -20.950 1.00 73.62 73 HIS A C 1
ATOM 552 O O . HIS A 1 73 ? -1.859 1.883 -21.350 1.00 73.62 73 HIS A O 1
ATOM 558 N N . PRO A 1 74 ? -2.096 0.420 -19.674 1.00 79.12 74 PRO A N 1
ATOM 559 C CA . PRO A 1 74 ? -1.203 1.134 -18.769 1.00 79.12 74 PRO A CA 1
ATOM 560 C C . PRO A 1 74 ? 0.259 1.031 -19.250 1.00 79.12 74 PRO A C 1
ATOM 562 O O . PRO A 1 74 ? 0.597 0.084 -19.971 1.00 79.12 74 PRO A O 1
ATOM 565 N N . PRO A 1 75 ? 1.150 1.948 -18.829 1.00 74.00 75 PRO A N 1
ATOM 566 C CA . PRO A 1 75 ? 2.567 1.945 -19.215 1.00 74.00 75 PRO A CA 1
ATOM 567 C C . PRO A 1 75 ? 3.321 0.640 -18.910 1.00 74.00 75 PRO A C 1
ATOM 569 O O . PRO A 1 75 ? 4.312 0.345 -19.569 1.00 74.00 75 PRO A O 1
ATOM 572 N N . LEU A 1 76 ? 2.854 -0.144 -17.930 1.00 74.19 76 LEU A N 1
ATOM 573 C CA . LEU A 1 76 ? 3.420 -1.448 -17.556 1.00 74.19 76 LEU A CA 1
ATOM 574 C C . LEU A 1 76 ? 2.773 -2.648 -18.279 1.00 74.19 76 LEU A C 1
ATOM 576 O O . LEU A 1 76 ? 3.246 -3.768 -18.137 1.00 74.19 76 LEU A O 1
ATOM 580 N N . GLY A 1 77 ? 1.698 -2.444 -19.047 1.00 81.56 77 GLY A N 1
ATOM 581 C CA . GLY A 1 77 ? 0.910 -3.526 -19.644 1.00 81.56 77 GLY A CA 1
ATOM 582 C C . GLY A 1 77 ? -0.081 -4.185 -18.671 1.00 81.56 77 GLY A C 1
ATOM 583 O O . GLY A 1 77 ? 0.047 -4.110 -17.451 1.00 81.56 77 GLY A O 1
ATOM 584 N N . TRP A 1 78 ? -1.122 -4.829 -19.214 1.00 80.31 78 TRP A N 1
ATOM 585 C CA . TRP A 1 78 ? -2.234 -5.367 -18.415 1.00 80.31 78 TRP A CA 1
ATOM 586 C C . TRP A 1 78 ? -1.828 -6.483 -17.446 1.00 80.31 78 TRP A C 1
ATOM 588 O O . TRP A 1 78 ? -2.381 -6.544 -16.350 1.00 80.31 78 TRP A O 1
ATOM 598 N N . SER A 1 79 ? -0.874 -7.344 -17.812 1.00 79.81 79 SER A N 1
ATOM 599 C CA . SER A 1 79 ? -0.414 -8.440 -16.948 1.00 79.81 79 SER A CA 1
ATOM 600 C C . SER A 1 79 ? 0.203 -7.914 -15.656 1.00 79.81 79 SER A C 1
ATOM 602 O O . SER A 1 79 ? -0.208 -8.302 -14.562 1.00 79.81 79 SER A O 1
ATOM 604 N N . ASP A 1 80 ? 1.135 -6.975 -15.788 1.00 81.19 80 ASP A N 1
ATOM 605 C CA . ASP A 1 80 ? 1.933 -6.489 -14.670 1.00 81.19 80 ASP A CA 1
ATOM 606 C C . ASP A 1 80 ? 1.119 -5.502 -13.837 1.00 81.19 80 ASP A C 1
ATOM 608 O O . ASP A 1 80 ? 1.117 -5.574 -12.607 1.00 81.19 80 ASP A O 1
ATOM 612 N N . THR A 1 81 ? 0.334 -4.632 -14.484 1.00 83.69 81 THR A N 1
ATOM 613 C CA . THR A 1 81 ? -0.583 -3.730 -13.779 1.00 83.69 81 THR A CA 1
ATOM 614 C C . THR A 1 81 ? -1.587 -4.503 -12.932 1.00 83.69 81 THR A C 1
ATOM 616 O O . THR A 1 81 ? -1.773 -4.152 -11.768 1.00 83.69 81 THR A O 1
ATOM 619 N N . LEU A 1 82 ? -2.219 -5.555 -13.468 1.00 84.31 82 LEU A N 1
ATOM 620 C CA . LEU A 1 82 ? -3.168 -6.357 -12.690 1.00 84.31 82 LEU A CA 1
ATOM 621 C C . LEU A 1 82 ? -2.472 -7.081 -11.536 1.00 84.31 82 LEU A C 1
ATOM 623 O O . LEU A 1 82 ? -2.9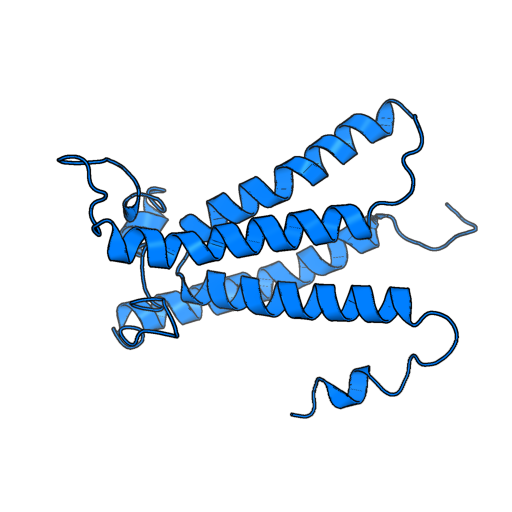88 -7.054 -10.420 1.00 84.31 82 LEU A O 1
ATOM 627 N N . ALA A 1 83 ? -1.285 -7.648 -11.768 1.00 86.19 83 ALA A N 1
ATOM 628 C CA . ALA A 1 83 ? -0.493 -8.289 -10.721 1.00 86.19 83 ALA A CA 1
ATOM 629 C C . ALA A 1 83 ? -0.213 -7.354 -9.531 1.00 86.19 83 ALA A C 1
ATOM 631 O O . ALA A 1 83 ? -0.382 -7.751 -8.374 1.00 86.19 83 ALA A O 1
ATOM 632 N N . TYR A 1 84 ? 0.147 -6.094 -9.798 1.00 85.75 84 TYR A N 1
ATOM 633 C CA . TYR A 1 84 ? 0.358 -5.096 -8.745 1.00 85.75 84 TYR A CA 1
ATOM 634 C C . TYR A 1 84 ? -0.940 -4.602 -8.103 1.00 85.75 84 TYR A C 1
ATOM 636 O O . TYR A 1 84 ? -0.944 -4.292 -6.912 1.00 85.75 84 TYR A O 1
ATOM 644 N N . LEU A 1 85 ? -2.038 -4.531 -8.858 1.00 87.44 85 LEU A N 1
ATOM 645 C CA . LEU A 1 85 ? -3.319 -3.991 -8.391 1.00 87.44 85 LEU A CA 1
ATOM 646 C C . LEU A 1 85 ? -4.089 -4.973 -7.492 1.00 87.44 85 LEU A C 1
ATOM 648 O O . LEU A 1 85 ? -4.863 -4.542 -6.637 1.00 87.44 85 LEU A O 1
ATOM 652 N N . VAL A 1 86 ? -3.818 -6.277 -7.604 1.00 88.56 86 VAL A N 1
ATOM 653 C CA . VAL A 1 86 ? -4.379 -7.307 -6.709 1.00 88.56 86 VAL A CA 1
ATOM 654 C C . VAL A 1 86 ? -4.044 -7.028 -5.237 1.00 88.56 86 VAL A C 1
ATOM 656 O O . VAL A 1 86 ? -4.911 -7.182 -4.381 1.00 88.56 86 VAL A O 1
ATOM 659 N N . LEU A 1 87 ? -2.835 -6.551 -4.926 1.00 86.81 87 LEU A N 1
ATOM 660 C CA . LEU A 1 87 ? -2.406 -6.274 -3.547 1.00 86.81 87 LEU A CA 1
ATOM 661 C C . LEU A 1 87 ? -3.238 -5.203 -2.819 1.00 86.81 87 LEU A C 1
ATOM 663 O O . LEU A 1 87 ? -3.822 -5.513 -1.779 1.00 86.81 87 LEU A O 1
ATOM 667 N N . PRO A 1 88 ? -3.319 -3.950 -3.308 1.00 86.62 88 PRO A N 1
ATOM 668 C CA . PRO A 1 88 ? -4.095 -2.909 -2.644 1.00 86.62 88 PRO A CA 1
ATOM 669 C C . PRO A 1 88 ? -5.587 -3.246 -2.622 1.00 86.62 88 PRO A C 1
ATOM 671 O O . PRO A 1 88 ? -6.261 -2.910 -1.654 1.00 86.62 88 PRO A O 1
ATOM 674 N N . VAL A 1 89 ? -6.104 -3.956 -3.631 1.00 89.19 89 VAL A N 1
ATOM 675 C CA . VAL A 1 89 ? -7.498 -4.421 -3.633 1.00 89.19 89 VAL A CA 1
ATOM 676 C C . VAL A 1 89 ? -7.742 -5.439 -2.520 1.00 89.19 89 VAL A C 1
ATOM 678 O O . VAL A 1 89 ? -8.697 -5.281 -1.760 1.00 89.19 89 VAL A O 1
ATOM 681 N N . LEU A 1 90 ? -6.869 -6.439 -2.366 1.00 88.06 90 LEU A N 1
ATOM 682 C CA . LEU A 1 90 ? -6.962 -7.408 -1.269 1.00 88.06 90 LEU A CA 1
ATOM 683 C C . LEU A 1 90 ? -6.869 -6.727 0.097 1.00 88.06 90 LEU A C 1
ATOM 685 O O . LEU A 1 90 ? -7.652 -7.046 0.991 1.00 88.06 90 LEU A O 1
ATOM 689 N N . LEU A 1 91 ? -5.968 -5.754 0.245 1.00 86.38 91 LEU A N 1
ATOM 690 C CA . LEU A 1 91 ? -5.815 -4.984 1.478 1.00 86.38 91 LEU A CA 1
ATOM 691 C C . LEU A 1 91 ? -7.091 -4.201 1.815 1.00 86.38 91 LEU A C 1
ATOM 693 O O . LEU A 1 91 ? -7.567 -4.268 2.947 1.00 86.38 91 LEU A O 1
ATOM 697 N N . VAL A 1 92 ? -7.685 -3.507 0.837 1.00 88.31 92 VAL A N 1
ATOM 698 C CA . VAL A 1 92 ? -8.940 -2.756 1.021 1.00 88.31 92 VAL A CA 1
ATOM 699 C C . VAL A 1 92 ? -10.093 -3.688 1.381 1.00 88.31 92 VAL A C 1
ATOM 701 O O . VAL A 1 92 ? -10.843 -3.385 2.307 1.00 88.31 92 VAL A O 1
ATOM 704 N N . ILE A 1 93 ? -10.233 -4.819 0.684 1.00 88.50 93 ILE A N 1
ATOM 705 C CA . ILE A 1 93 ? -11.285 -5.807 0.964 1.00 88.50 93 ILE A CA 1
ATOM 706 C C . ILE A 1 93 ? -11.110 -6.374 2.375 1.00 88.50 93 ILE A C 1
ATOM 708 O O . ILE A 1 93 ? -12.068 -6.397 3.146 1.00 88.50 93 ILE A O 1
ATOM 712 N N . SER A 1 94 ? -9.888 -6.773 2.734 1.00 84.81 94 SER A N 1
ATOM 713 C CA . SER A 1 94 ? -9.556 -7.295 4.063 1.00 84.81 94 SER A CA 1
ATOM 714 C C . SER A 1 94 ? -9.904 -6.283 5.158 1.00 84.81 94 SER A C 1
ATOM 716 O O . SER A 1 94 ? -10.651 -6.583 6.089 1.00 84.81 94 SER A O 1
ATOM 718 N N . GLN A 1 95 ? -9.465 -5.035 4.995 1.00 82.81 95 GLN A N 1
ATOM 719 C CA . GLN A 1 95 ? -9.754 -3.950 5.929 1.00 82.81 95 GLN A CA 1
ATOM 720 C C . GLN A 1 95 ? -11.249 -3.633 6.019 1.00 82.81 95 GLN A C 1
ATOM 722 O O . GLN A 1 95 ? -11.751 -3.341 7.110 1.00 82.81 95 GLN A O 1
ATOM 727 N N . TYR A 1 96 ? -11.969 -3.703 4.899 1.00 85.00 96 TYR A N 1
ATOM 728 C CA . TYR A 1 96 ? -13.411 -3.499 4.865 1.00 85.00 96 TYR A CA 1
ATOM 729 C C . TYR A 1 96 ? -14.142 -4.582 5.664 1.00 85.00 96 TYR A C 1
ATOM 731 O O . TYR A 1 96 ? -14.961 -4.247 6.521 1.00 85.00 96 TYR A O 1
ATOM 739 N N . VAL A 1 97 ? -13.797 -5.857 5.462 1.00 85.06 97 VAL A N 1
ATOM 740 C CA . VAL A 1 97 ? -14.376 -6.981 6.215 1.00 85.06 97 VAL A CA 1
ATOM 741 C C . VAL A 1 97 ? -14.102 -6.827 7.711 1.00 85.06 97 VAL A C 1
ATOM 743 O O . VAL A 1 97 ? -15.038 -6.871 8.510 1.00 85.06 97 VAL A O 1
ATOM 746 N N . SER A 1 98 ? -12.859 -6.540 8.099 1.00 75.75 98 SER A N 1
ATOM 747 C CA . SER A 1 98 ? -12.504 -6.314 9.504 1.00 75.75 98 SER A CA 1
ATOM 748 C C . SER A 1 98 ? -13.272 -5.161 10.141 1.00 75.75 98 SER A C 1
ATOM 750 O O . SER A 1 98 ? -13.703 -5.251 11.292 1.00 75.75 98 SER A O 1
ATOM 752 N N . SER A 1 99 ? -13.492 -4.083 9.383 1.00 72.75 99 SER A N 1
ATOM 753 C CA . SER A 1 99 ? -14.234 -2.921 9.873 1.00 72.75 99 SER A CA 1
ATOM 754 C C . SER A 1 99 ? -15.705 -3.231 10.159 1.00 72.75 99 SER A C 1
ATOM 756 O O . SER A 1 99 ? -16.275 -2.617 11.052 1.00 72.75 99 SER A O 1
ATOM 758 N N . GLN A 1 100 ? -16.315 -4.184 9.446 1.00 72.44 100 GLN A N 1
ATOM 759 C CA . GLN A 1 100 ? -17.698 -4.609 9.691 1.00 72.44 100 GLN A CA 1
ATOM 760 C C . GLN A 1 100 ? -17.803 -5.507 10.927 1.00 72.44 100 GLN A C 1
ATOM 762 O O . GLN A 1 100 ? -18.777 -5.425 11.669 1.00 72.44 100 GLN A O 1
ATOM 767 N N . VAL A 1 101 ? -16.790 -6.339 11.174 1.00 71.56 101 VAL A N 1
ATOM 768 C CA . VAL A 1 101 ? -16.786 -7.290 12.296 1.00 71.56 101 VAL A CA 1
ATOM 769 C C . VAL A 1 101 ? -16.509 -6.600 13.637 1.00 71.56 101 VAL A C 1
ATOM 771 O O . VAL A 1 101 ? -17.025 -7.031 14.663 1.00 71.56 101 VAL A O 1
ATOM 774 N N . MET A 1 102 ? -15.723 -5.519 13.641 1.00 65.31 102 MET A N 1
ATOM 775 C CA . MET A 1 102 ? -15.314 -4.808 14.864 1.00 65.31 102 MET A CA 1
ATOM 776 C C . MET A 1 102 ? -16.120 -3.535 15.155 1.00 65.31 102 MET A C 1
ATOM 778 O O . MET A 1 102 ? -15.797 -2.812 16.099 1.00 65.31 102 MET A O 1
ATOM 782 N N . GLN A 1 103 ? -17.146 -3.219 14.361 1.00 63.31 103 GLN A N 1
ATOM 783 C CA . GLN A 1 103 ? -17.951 -2.021 14.595 1.00 63.31 103 GLN A CA 1
ATOM 784 C C . GLN A 1 103 ? -18.817 -2.183 15.857 1.00 63.31 103 GLN A C 1
ATOM 786 O O . GLN A 1 103 ? -19.625 -3.112 15.921 1.00 63.31 103 GLN A O 1
ATOM 791 N N . PRO A 1 104 ? -18.690 -1.294 16.865 1.00 61.25 104 PRO A N 1
ATOM 792 C CA . PRO A 1 104 ? -19.616 -1.287 17.990 1.00 61.25 104 PRO A CA 1
ATOM 793 C C . PRO A 1 104 ? -21.039 -0.979 17.490 1.00 61.25 104 PRO A C 1
ATOM 795 O O . PRO A 1 104 ? -21.189 -0.296 16.469 1.00 61.25 104 PRO A O 1
ATOM 798 N N . PRO A 1 105 ? -22.089 -1.461 18.184 1.00 59.44 105 PRO A N 1
ATOM 799 C CA . PRO A 1 105 ? -23.471 -1.189 17.802 1.00 59.44 105 PRO A CA 1
ATOM 800 C C . PRO A 1 105 ? -23.683 0.321 17.655 1.00 59.44 105 PRO A C 1
A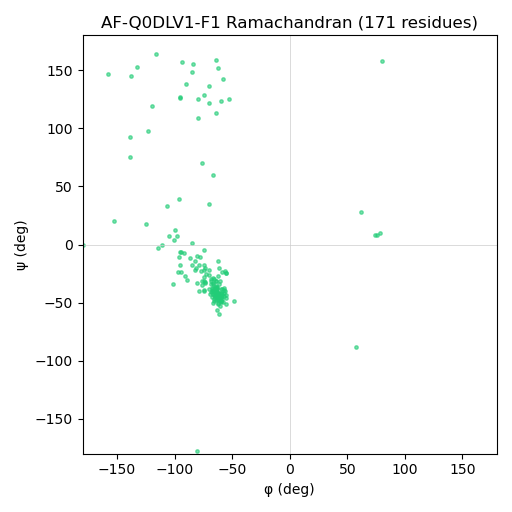TOM 802 O O . PRO A 1 105 ? -23.359 1.094 18.5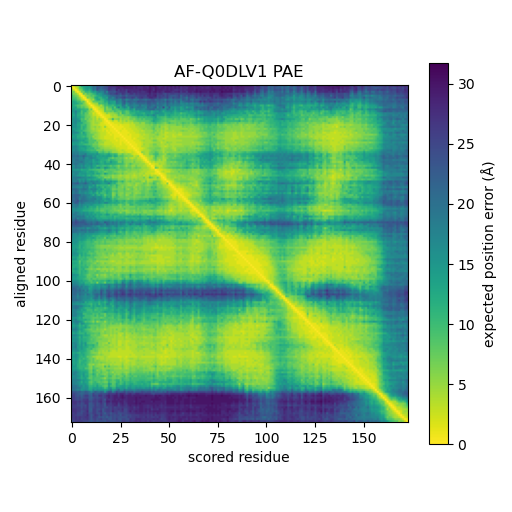57 1.00 59.44 105 PRO A O 1
ATOM 805 N N . GLN A 1 106 ? -24.172 0.743 16.485 1.00 56.44 106 GLN A N 1
ATOM 806 C CA . GLN A 1 106 ? -24.367 2.156 16.178 1.00 56.44 106 GLN A CA 1
ATOM 807 C C . GLN A 1 106 ? -25.421 2.749 17.117 1.00 56.44 106 GLN A C 1
ATOM 809 O O . GLN A 1 106 ? -26.600 2.410 17.024 1.00 56.44 106 GLN A O 1
ATOM 814 N N . ASN A 1 107 ? -25.010 3.665 17.996 1.00 56.69 107 ASN A N 1
ATOM 815 C CA . ASN A 1 107 ? -25.952 4.570 18.639 1.00 56.69 107 ASN A CA 1
ATOM 816 C C . ASN A 1 107 ? -26.369 5.626 17.610 1.00 56.69 107 ASN A C 1
ATOM 818 O O . ASN A 1 107 ? -25.518 6.263 16.989 1.00 56.69 107 ASN A O 1
ATOM 822 N N . ASN A 1 108 ? -27.679 5.820 17.444 1.00 59.09 108 ASN A N 1
ATOM 823 C CA . ASN A 1 108 ? -28.294 6.770 16.508 1.00 59.09 108 ASN A CA 1
ATOM 824 C C . ASN A 1 108 ? -28.099 8.250 16.915 1.00 59.09 108 ASN A C 1
ATOM 826 O O . ASN A 1 108 ? -28.982 9.075 16.694 1.00 59.09 108 ASN A O 1
ATOM 830 N N . ASP A 1 109 ? -26.961 8.603 17.514 1.00 61.62 109 ASP A N 1
ATOM 831 C CA . ASP A 1 109 ? -26.617 9.983 17.837 1.00 61.62 109 ASP A CA 1
ATOM 832 C C . ASP A 1 109 ? -26.093 10.696 16.571 1.00 61.62 109 ASP A C 1
ATOM 834 O O . ASP A 1 109 ? -25.122 10.231 15.961 1.00 61.62 109 ASP A O 1
ATOM 838 N N . PRO A 1 110 ? -26.667 11.849 16.167 1.00 65.94 110 PRO A N 1
ATOM 8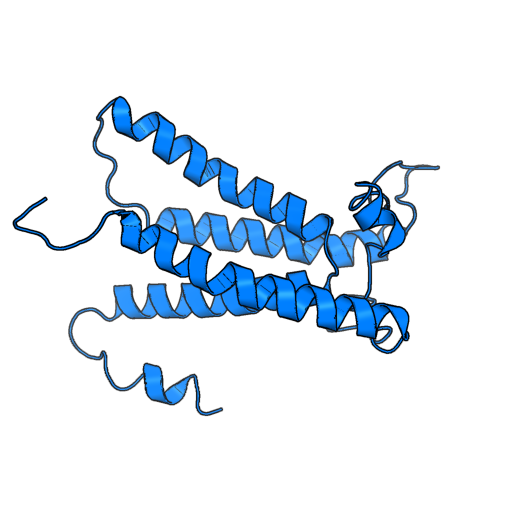39 C CA . PRO A 1 110 ? -26.235 12.609 14.984 1.00 65.94 110 PRO A CA 1
ATOM 840 C C . PRO A 1 110 ? -24.745 12.993 14.990 1.00 65.94 110 PRO A C 1
ATOM 842 O O . PRO A 1 110 ? -24.142 13.179 13.937 1.00 65.94 110 PRO A O 1
ATOM 845 N N . SER A 1 111 ? -24.127 13.075 16.172 1.00 67.62 111 SER A N 1
ATOM 846 C CA . SER A 1 111 ? -22.700 13.366 16.354 1.00 67.62 111 SER A CA 1
ATOM 847 C C . SER A 1 111 ? -21.772 12.200 15.986 1.00 67.62 111 SER A C 1
ATOM 849 O O . SER A 1 111 ? -20.596 12.429 15.706 1.00 67.62 111 SER A O 1
ATOM 851 N N . GLN A 1 112 ? -22.272 10.960 15.941 1.00 64.19 112 GLN A N 1
ATOM 852 C CA . GLN A 1 112 ? -21.470 9.765 15.637 1.00 64.19 112 GLN A CA 1
ATOM 853 C C . GLN A 1 112 ? -21.522 9.368 14.152 1.00 64.19 112 GLN A C 1
ATOM 855 O O . GLN A 1 112 ? -20.636 8.658 13.672 1.00 64.19 112 GLN A O 1
ATOM 860 N N . GLN A 1 113 ? -22.505 9.871 13.395 1.00 65.25 113 GLN A N 1
ATOM 861 C CA . GLN A 1 113 ? -22.675 9.564 11.967 1.00 65.25 113 GLN A CA 1
ATOM 862 C C . GLN A 1 113 ? -21.503 10.075 11.114 1.00 65.25 113 GLN A C 1
ATOM 864 O O . GLN A 1 113 ? -21.014 9.361 10.236 1.00 65.25 113 GLN A O 1
ATOM 869 N N . GLY A 1 114 ? -20.997 11.279 11.406 1.00 68.50 114 GLY A N 1
ATOM 870 C CA . GLY A 1 114 ? -19.834 11.843 10.711 1.00 68.50 114 GLY A CA 1
ATOM 871 C C . GLY A 1 114 ? -18.559 11.025 10.937 1.00 68.50 114 GLY A C 1
ATOM 872 O O . GLY A 1 114 ? -17.816 10.760 9.993 1.00 68.50 114 GLY A O 1
ATOM 873 N N . ALA A 1 115 ? -18.343 10.542 12.164 1.00 69.19 115 ALA A N 1
ATOM 874 C CA . ALA A 1 115 ? -17.194 9.702 12.499 1.00 69.19 115 ALA A CA 1
ATOM 875 C C . ALA A 1 115 ? -17.252 8.339 11.789 1.00 69.19 115 ALA A C 1
ATOM 877 O O . ALA A 1 115 ? -16.247 7.870 11.260 1.00 69.19 115 ALA A O 1
ATOM 878 N N . GLN A 1 116 ? -18.434 7.725 11.697 1.00 67.00 116 GLN A N 1
ATOM 879 C CA . GLN A 1 116 ? -18.616 6.437 11.017 1.00 67.00 116 GLN A CA 1
ATOM 880 C C . GLN A 1 116 ? -18.422 6.530 9.499 1.00 67.00 116 GLN A C 1
ATOM 882 O O . GLN A 1 116 ? -17.903 5.591 8.892 1.00 67.00 116 GLN A O 1
ATOM 887 N N . ALA A 1 117 ? -18.806 7.651 8.878 1.00 73.38 117 ALA A N 1
ATOM 888 C CA . ALA A 1 117 ? -18.544 7.887 7.460 1.00 73.38 117 ALA A CA 1
ATOM 889 C C . ALA A 1 117 ? -17.034 7.921 7.178 1.00 73.38 117 ALA A C 1
ATOM 891 O O . ALA A 1 117 ? -16.567 7.245 6.263 1.00 73.38 117 ALA A O 1
ATOM 892 N N . VAL A 1 118 ? -16.255 8.617 8.015 1.00 78.12 118 VAL A N 1
ATOM 893 C CA . VAL A 1 118 ? -14.789 8.664 7.886 1.00 78.12 118 VAL A CA 1
ATOM 894 C C . VAL A 1 118 ? -14.179 7.264 7.978 1.00 78.12 118 VAL A C 1
ATOM 896 O O . VAL A 1 118 ? -13.357 6.910 7.138 1.00 78.12 118 VAL A O 1
ATOM 899 N N . VAL A 1 119 ? -14.626 6.428 8.921 1.00 75.31 119 VAL A N 1
ATOM 900 C CA . VAL A 1 119 ? -14.103 5.057 9.098 1.00 75.31 119 VAL A CA 1
ATOM 901 C C . VAL A 1 119 ? -14.396 4.160 7.886 1.00 75.31 119 VAL A C 1
ATOM 903 O O . VAL A 1 119 ? -13.580 3.302 7.557 1.00 75.31 119 VAL A O 1
ATOM 906 N N . LYS A 1 120 ? -15.514 4.376 7.176 1.00 76.38 120 LYS A N 1
ATOM 907 C CA . LYS A 1 120 ? -15.853 3.635 5.945 1.00 76.38 120 LYS A CA 1
ATOM 908 C C . LYS A 1 120 ? -15.025 4.067 4.729 1.00 76.38 120 LYS A C 1
ATOM 910 O O . LYS A 1 120 ? -14.749 3.235 3.870 1.00 76.38 120 LYS A O 1
ATOM 915 N N . PHE A 1 121 ? -14.623 5.337 4.652 1.00 82.00 121 PHE A N 1
ATOM 916 C CA . PHE A 1 121 ? -13.838 5.873 3.529 1.00 82.00 121 PHE A CA 1
ATOM 917 C C . PHE A 1 121 ? -12.320 5.794 3.735 1.00 82.00 121 PHE A C 1
ATOM 919 O O . PHE A 1 121 ? -11.577 5.683 2.761 1.00 82.00 121 PHE A O 1
ATOM 926 N N . LEU A 1 122 ? -11.850 5.796 4.983 1.00 83.06 122 LEU A N 1
ATOM 927 C CA . LEU A 1 122 ? -10.441 5.634 5.345 1.00 83.06 122 LEU A CA 1
ATOM 928 C C . LEU A 1 122 ? -9.731 4.451 4.646 1.00 83.06 122 LEU A C 1
ATOM 930 O O . LEU A 1 122 ? -8.656 4.674 4.085 1.00 83.06 122 LEU A O 1
ATOM 934 N N . PRO A 1 123 ? -10.284 3.220 4.617 1.00 80.75 123 PRO A N 1
ATOM 935 C CA . PRO A 1 123 ? -9.643 2.087 3.944 1.00 80.75 123 PRO A CA 1
ATOM 936 C C . PRO A 1 123 ? -9.355 2.334 2.463 1.00 80.75 123 PRO A C 1
ATOM 938 O O . PRO A 1 123 ? -8.308 1.926 1.968 1.00 80.75 123 PRO A O 1
ATOM 941 N N . LEU A 1 124 ? -10.245 3.036 1.756 1.00 87.00 124 LEU A N 1
ATOM 942 C CA . LEU A 1 124 ? -10.055 3.344 0.338 1.00 87.00 124 LEU A CA 1
ATOM 943 C C . LEU A 1 124 ? -8.871 4.290 0.120 1.00 87.00 124 LEU A C 1
ATOM 945 O O . LEU A 1 124 ? -8.104 4.111 -0.825 1.00 87.00 124 LEU A O 1
ATOM 949 N N . LEU A 1 125 ? -8.682 5.258 1.019 1.00 85.62 125 LEU A N 1
ATOM 950 C CA . LEU A 1 125 ? -7.547 6.178 0.967 1.00 85.62 125 LEU A CA 1
ATOM 951 C C . LEU A 1 125 ? -6.220 5.453 1.228 1.00 85.62 125 LEU A C 1
ATOM 953 O O . LEU A 1 125 ? -5.231 5.720 0.548 1.00 85.62 125 LEU A O 1
ATOM 957 N N . ILE A 1 126 ? -6.203 4.496 2.159 1.00 83.06 126 ILE A N 1
ATOM 958 C CA . ILE 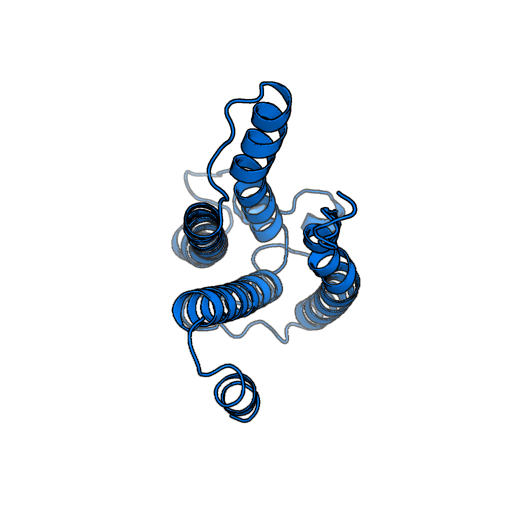A 1 126 ? -5.030 3.642 2.397 1.00 83.06 126 ILE A CA 1
ATOM 959 C C . ILE A 1 126 ? -4.747 2.764 1.171 1.00 83.06 126 ILE A C 1
ATOM 961 O O . ILE A 1 126 ? -3.590 2.629 0.782 1.00 83.06 126 ILE A O 1
ATOM 965 N N . GLY A 1 127 ? -5.780 2.237 0.506 1.00 85.25 127 GLY A N 1
ATOM 966 C CA . GLY A 1 127 ? -5.636 1.525 -0.767 1.00 85.25 127 GLY A CA 1
ATOM 967 C C . GLY A 1 127 ? -5.009 2.388 -1.865 1.00 85.25 127 GLY A C 1
ATOM 968 O O . GLY A 1 127 ? -4.103 1.941 -2.566 1.00 85.25 127 GLY A O 1
ATOM 969 N N . TYR A 1 128 ? -5.419 3.654 -1.968 1.00 84.81 128 TYR A N 1
ATOM 970 C CA . TYR A 1 128 ? -4.796 4.620 -2.877 1.00 84.81 128 TYR A CA 1
ATOM 971 C C . TYR A 1 128 ? -3.326 4.892 -2.525 1.00 84.81 128 TYR A C 1
ATOM 973 O O . TYR A 1 128 ? -2.459 4.965 -3.398 1.00 84.81 128 TYR A O 1
ATOM 981 N N . PHE A 1 129 ? -3.020 5.002 -1.236 1.00 83.94 129 PHE A N 1
ATOM 982 C CA . PHE A 1 129 ? -1.652 5.194 -0.772 1.00 83.94 129 PHE A CA 1
ATOM 983 C C . PHE A 1 129 ? -0.779 3.959 -1.038 1.00 83.94 129 PHE A C 1
ATOM 985 O O . PHE A 1 129 ? 0.364 4.098 -1.468 1.00 83.94 129 PHE A O 1
ATOM 992 N N . ALA A 1 130 ? -1.341 2.756 -0.899 1.00 84.94 130 ALA A N 1
ATOM 993 C CA . ALA A 1 130 ? -0.694 1.492 -1.240 1.00 84.94 130 ALA A CA 1
ATOM 994 C C . ALA A 1 130 ? -0.346 1.380 -2.741 1.00 84.94 130 ALA A C 1
ATOM 996 O O . ALA A 1 130 ? 0.623 0.706 -3.088 1.00 84.94 130 ALA A O 1
ATOM 997 N N . LEU A 1 131 ? -1.081 2.072 -3.626 1.00 85.38 131 LEU A N 1
ATOM 998 C CA . LEU A 1 131 ? -0.741 2.203 -5.055 1.00 85.38 131 LEU A CA 1
ATOM 999 C C . LEU A 1 131 ? 0.428 3.170 -5.309 1.00 85.38 131 LEU A C 1
ATOM 1001 O O . LEU A 1 131 ? 1.051 3.106 -6.367 1.00 85.38 131 LEU A O 1
ATOM 1005 N N . SER A 1 132 ? 0.705 4.080 -4.371 1.00 84.94 132 SER A N 1
ATOM 1006 C CA . SER A 1 132 ? 1.738 5.120 -4.494 1.00 84.94 132 SER A CA 1
ATOM 1007 C C . SER A 1 132 ? 3.088 4.721 -3.887 1.00 84.94 132 SER A C 1
ATOM 1009 O O . SER A 1 132 ? 4.066 5.456 -4.015 1.00 84.94 132 SER A O 1
ATOM 1011 N N . VAL A 1 133 ? 3.166 3.572 -3.220 1.00 85.88 133 VAL A N 1
ATOM 1012 C CA . VAL A 1 133 ? 4.345 3.103 -2.476 1.00 85.88 133 VAL A CA 1
ATOM 1013 C C . VAL A 1 133 ? 4.901 1.817 -3.114 1.00 85.88 133 VAL A C 1
ATOM 1015 O O . VAL A 1 133 ? 4.225 1.208 -3.943 1.00 85.88 133 VAL A O 1
ATOM 1018 N N . PRO A 1 134 ? 6.146 1.395 -2.797 1.00 85.56 134 PRO A N 1
ATOM 1019 C CA . PRO A 1 134 ? 6.695 0.147 -3.331 1.00 85.56 134 PRO A CA 1
ATOM 1020 C C . PRO A 1 134 ? 5.821 -1.060 -2.967 1.00 85.56 134 PRO A C 1
ATOM 1022 O O . PRO A 1 134 ? 5.343 -1.156 -1.834 1.00 85.56 134 PRO A O 1
ATOM 1025 N N . SER A 1 135 ? 5.674 -2.016 -3.886 1.00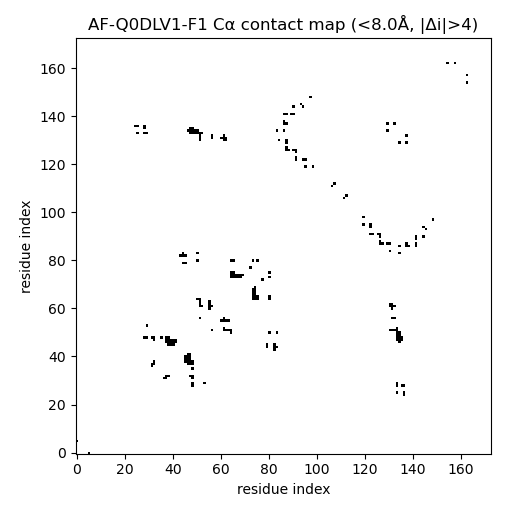 84.88 135 SER A N 1
ATOM 1026 C CA . SER A 1 135 ? 4.874 -3.228 -3.660 1.00 84.88 135 SER A CA 1
ATOM 1027 C C . SER A 1 135 ? 5.386 -4.070 -2.491 1.00 84.88 135 SER A C 1
ATOM 1029 O O . SER A 1 135 ? 4.567 -4.640 -1.779 1.00 84.88 135 SER A O 1
ATOM 1031 N N . GLY A 1 136 ? 6.695 -4.079 -2.209 1.00 85.12 136 GLY A N 1
ATOM 1032 C CA . GLY A 1 136 ? 7.245 -4.726 -1.012 1.00 85.12 136 GLY A CA 1
ATOM 1033 C C . GLY A 1 136 ? 6.728 -4.130 0.304 1.00 85.12 136 GLY A C 1
ATOM 1034 O O . GLY A 1 136 ? 6.481 -4.860 1.263 1.00 85.12 136 GLY A O 1
ATOM 1035 N N . LEU A 1 137 ? 6.479 -2.817 0.345 1.00 86.56 137 LEU A N 1
ATOM 1036 C CA . LEU A 1 137 ? 5.891 -2.162 1.515 1.00 86.56 137 LEU A CA 1
ATOM 1037 C C . LEU A 1 137 ? 4.393 -2.466 1.623 1.00 86.56 137 LEU A C 1
ATOM 1039 O O . LEU A 1 137 ? 3.893 -2.728 2.716 1.00 86.56 137 LEU A O 1
ATOM 1043 N N . SER A 1 138 ? 3.688 -2.471 0.489 1.00 87.06 138 SER A N 1
ATOM 1044 C CA . SER A 1 138 ? 2.269 -2.841 0.417 1.00 87.06 138 SER A CA 1
ATOM 1045 C C . SER A 1 138 ? 2.033 -4.310 0.783 1.00 87.06 138 SER A C 1
ATOM 1047 O O . SER A 1 138 ? 1.050 -4.618 1.452 1.00 87.06 138 SER A O 1
ATOM 1049 N N . LEU A 1 139 ? 2.949 -5.207 0.407 1.00 86.88 139 LEU A N 1
ATOM 1050 C CA . LEU A 1 139 ? 2.966 -6.613 0.815 1.00 86.88 139 LEU A CA 1
ATOM 1051 C C . LEU A 1 139 ? 3.122 -6.759 2.325 1.00 86.88 139 LEU A C 1
ATOM 1053 O O . LEU A 1 139 ? 2.312 -7.434 2.955 1.00 86.88 139 LEU A O 1
ATOM 1057 N N . TYR A 1 140 ? 4.132 -6.097 2.903 1.00 86.56 140 TYR A N 1
ATOM 1058 C CA . TYR A 1 140 ? 4.336 -6.087 4.351 1.00 86.56 140 TYR A CA 1
ATOM 1059 C C . TYR A 1 140 ? 3.079 -5.608 5.078 1.00 86.56 140 TYR A C 1
ATOM 1061 O O . TYR A 1 140 ? 2.636 -6.245 6.032 1.00 86.56 140 TYR A O 1
ATOM 1069 N N . TRP A 1 141 ? 2.473 -4.516 4.599 1.00 84.81 141 TRP A N 1
ATOM 1070 C CA . TRP A 1 141 ? 1.227 -4.010 5.164 1.00 84.81 141 TRP A CA 1
ATOM 1071 C C . TRP A 1 141 ? 0.118 -5.054 5.046 1.00 84.81 141 TRP A C 1
ATOM 1073 O O . TRP A 1 141 ? -0.540 -5.338 6.039 1.00 84.81 141 TRP A O 1
ATOM 1083 N N . CYS A 1 142 ? -0.066 -5.663 3.873 1.00 85.12 142 CYS A N 1
ATOM 1084 C CA . CYS A 1 142 ? -1.102 -6.668 3.655 1.00 85.12 142 CYS A CA 1
ATOM 1085 C C . CYS A 1 142 ? -0.986 -7.825 4.654 1.00 85.12 142 CYS A C 1
ATOM 1087 O O . CYS A 1 142 ? -1.967 -8.112 5.334 1.00 85.12 142 CYS A O 1
ATOM 1089 N N . VAL A 1 143 ? 0.206 -8.418 4.781 1.00 85.06 143 VAL A N 1
ATOM 1090 C CA . VAL A 1 143 ? 0.480 -9.550 5.682 1.00 85.06 143 VAL A CA 1
ATOM 1091 C C . VAL A 1 143 ? 0.275 -9.138 7.139 1.00 85.06 143 VAL A C 1
ATOM 1093 O O . VAL A 1 143 ? -0.604 -9.668 7.815 1.00 85.06 143 VAL A O 1
ATOM 1096 N N . CYS A 1 144 ? 0.985 -8.095 7.582 1.00 82.69 144 CYS A N 1
ATOM 1097 C CA . CYS A 1 144 ? 0.913 -7.598 8.957 1.00 82.69 144 CYS A CA 1
ATOM 1098 C C . CYS A 1 144 ? -0.524 -7.233 9.357 1.00 82.69 144 CYS A C 1
ATOM 1100 O O . CYS A 1 144 ? -0.981 -7.543 10.458 1.00 82.69 144 CYS A O 1
ATOM 1102 N N . PHE A 1 145 ? -1.275 -6.624 8.438 1.00 81.00 145 PHE A N 1
ATOM 1103 C CA . PHE A 1 145 ? -2.674 -6.304 8.657 1.00 81.00 145 PHE A CA 1
ATOM 1104 C C . PHE A 1 145 ? -3.534 -7.562 8.778 1.00 81.00 145 PHE A C 1
ATOM 1106 O O . PHE A 1 145 ? -4.295 -7.678 9.738 1.00 81.00 145 PHE A O 1
ATOM 1113 N N . THR A 1 146 ? -3.433 -8.515 7.850 1.00 81.69 146 THR A N 1
ATOM 1114 C CA . THR A 1 146 ? -4.215 -9.757 7.931 1.00 81.69 146 THR A CA 1
ATOM 1115 C C . THR A 1 146 ? -3.922 -10.546 9.203 1.00 81.69 146 THR A C 1
ATOM 1117 O O . THR A 1 146 ? -4.869 -10.977 9.860 1.00 81.69 146 THR A O 1
ATOM 1120 N N . ASP A 1 147 ? -2.656 -10.651 9.610 1.00 82.25 147 ASP A N 1
ATOM 1121 C CA . ASP A 1 147 ? -2.250 -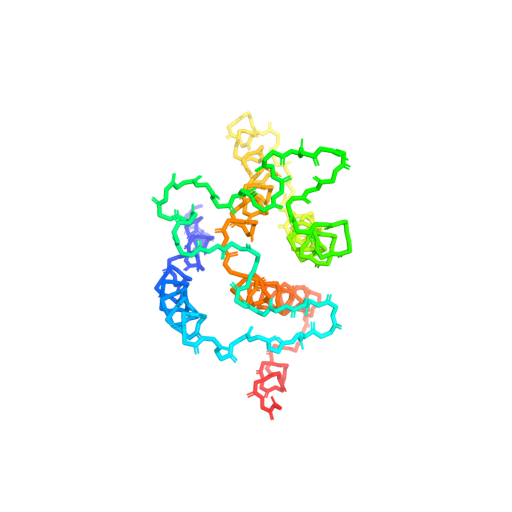11.367 10.826 1.00 82.25 147 ASP A CA 1
ATOM 1122 C C . ASP A 1 147 ? -2.758 -10.682 12.095 1.00 82.25 147 ASP A C 1
ATOM 1124 O O . ASP A 1 147 ? -3.293 -11.333 13.001 1.00 82.25 147 ASP A O 1
ATOM 1128 N N . PHE A 1 148 ? -2.668 -9.351 12.151 1.00 80.81 148 PHE A N 1
ATOM 1129 C CA . PHE A 1 148 ? -3.205 -8.573 13.264 1.00 80.81 148 PHE A CA 1
ATOM 1130 C C . PHE A 1 148 ? -4.727 -8.727 13.385 1.00 80.81 148 PHE A C 1
ATOM 1132 O O . PHE A 1 148 ? -5.250 -8.955 14.478 1.00 80.81 148 PHE A O 1
ATOM 1139 N N . ASN A 1 149 ? -5.452 -8.660 12.265 1.00 76.31 149 ASN A N 1
ATOM 1140 C CA . ASN A 1 149 ? -6.910 -8.790 12.260 1.00 76.31 149 ASN A CA 1
ATOM 1141 C C . ASN A 1 149 ? -7.368 -10.208 12.581 1.00 76.31 149 ASN A C 1
ATOM 1143 O O . ASN A 1 149 ? -8.332 -10.376 13.326 1.00 76.31 149 ASN A O 1
ATOM 1147 N N . LEU A 1 150 ? -6.663 -11.222 12.081 1.00 77.69 150 LEU A N 1
ATOM 1148 C CA . LEU A 1 150 ? -6.915 -12.613 12.434 1.00 77.69 150 LEU A CA 1
ATOM 1149 C C . LEU A 1 150 ? -6.681 -12.848 13.931 1.00 77.69 150 LEU A C 1
ATOM 1151 O O . LEU A 1 150 ? -7.500 -13.492 14.589 1.00 77.69 150 LEU A O 1
ATOM 1155 N N . SER A 1 151 ? -5.610 -12.275 14.487 1.00 75.81 151 SER A N 1
ATOM 1156 C CA . SER A 1 151 ? -5.297 -12.350 15.918 1.00 75.81 151 SER A CA 1
ATOM 1157 C C . SER A 1 151 ? -6.365 -11.670 16.774 1.00 75.81 151 SER A C 1
ATOM 1159 O O . SER A 1 151 ? -6.820 -12.249 17.762 1.00 75.81 151 SER A O 1
ATOM 1161 N N . LEU A 1 152 ? -6.828 -10.481 16.375 1.00 71.38 152 LEU A N 1
ATOM 1162 C CA . LEU A 1 152 ? -7.923 -9.776 17.047 1.00 71.38 152 LEU A CA 1
ATOM 1163 C C . LEU A 1 152 ? -9.258 -10.519 16.937 1.00 71.38 152 LEU A C 1
ATOM 1165 O O . LEU A 1 152 ? -9.977 -10.634 17.929 1.00 71.38 152 LEU A O 1
ATOM 1169 N N . PHE A 1 153 ? -9.591 -11.049 15.759 1.00 69.94 153 PHE A N 1
ATOM 1170 C CA . PHE A 1 153 ? -10.802 -11.844 15.558 1.00 69.94 153 PHE A CA 1
ATOM 1171 C C . PHE A 1 153 ? -10.780 -13.103 16.426 1.00 69.94 153 PHE A C 1
ATOM 1173 O O . PHE A 1 153 ? -11.757 -13.406 17.113 1.00 69.94 153 PHE A O 1
ATOM 1180 N N . ARG A 1 154 ? -9.640 -13.806 16.463 1.00 70.94 154 ARG A N 1
ATOM 1181 C CA . ARG A 1 154 ? -9.452 -14.980 17.318 1.00 70.94 154 ARG A CA 1
ATOM 1182 C C . ARG A 1 154 ? -9.540 -14.605 18.794 1.00 70.94 154 ARG A C 1
ATOM 1184 O O . ARG A 1 154 ? -10.208 -15.319 19.527 1.00 70.94 154 ARG A O 1
ATOM 1191 N N . PHE A 1 155 ? -8.960 -13.483 19.222 1.00 65.25 155 PHE A N 1
ATOM 1192 C CA . PHE A 1 155 ? -9.096 -12.963 20.589 1.00 65.25 155 PHE A CA 1
ATOM 1193 C C . PHE A 1 155 ? -10.559 -12.672 20.960 1.00 65.25 155 PHE A C 1
ATOM 1195 O O . PHE A 1 155 ? -11.015 -13.104 22.018 1.00 65.25 155 PHE A O 1
ATOM 1202 N N . PHE A 1 156 ? -11.315 -12.008 20.080 1.00 61.94 156 PHE A N 1
ATOM 1203 C CA . PHE A 1 156 ? -12.729 -11.705 20.318 1.00 61.94 156 PHE A CA 1
ATOM 1204 C C . PHE A 1 156 ? -13.594 -12.976 20.332 1.00 61.94 156 PHE A C 1
ATOM 1206 O O . PHE A 1 156 ? -14.439 -13.139 21.209 1.00 61.94 156 PHE A O 1
ATOM 1213 N N . SER A 1 157 ? -13.323 -13.928 19.432 1.00 62.03 157 SER A N 1
ATOM 1214 C CA . SER A 1 157 ? -14.001 -15.230 19.396 1.00 62.03 157 SER A CA 1
ATOM 1215 C C . SER A 1 157 ? -13.626 -16.149 20.571 1.00 62.03 157 SER A C 1
ATOM 1217 O O . SER A 1 157 ? -14.428 -17.009 20.929 1.00 62.03 157 SER A O 1
ATOM 1219 N N . PHE A 1 158 ? -12.435 -16.004 21.169 1.00 52.72 158 PHE A N 1
ATOM 1220 C CA . PHE A 1 158 ? -11.955 -16.822 22.299 1.00 52.72 158 PHE A CA 1
ATOM 1221 C C . PHE A 1 158 ? -12.147 -16.181 23.675 1.00 52.72 158 PHE A C 1
ATOM 1223 O O . PHE A 1 158 ? -11.709 -16.760 24.683 1.00 52.72 158 PHE A O 1
ATOM 1230 N N . ASN A 1 159 ? -12.837 -15.041 23.766 1.00 50.31 159 ASN A N 1
ATOM 1231 C CA . ASN A 1 159 ? -13.186 -14.466 25.058 1.00 50.31 159 ASN A CA 1
ATOM 1232 C C . ASN A 1 159 ? -14.347 -15.229 25.716 1.00 50.31 159 ASN A C 1
ATOM 1234 O O . ASN A 1 159 ? -15.469 -14.743 25.833 1.00 50.31 159 ASN A O 1
ATOM 1238 N N . ASN A 1 160 ? -14.028 -16.458 26.141 1.00 48.69 160 ASN A N 1
ATOM 1239 C CA . ASN A 1 160 ? -14.456 -16.978 27.431 1.00 48.69 160 ASN A CA 1
ATOM 1240 C C . ASN A 1 160 ? -13.539 -18.058 28.063 1.00 48.69 160 ASN A C 1
ATOM 1242 O O . ASN A 1 160 ? -14.066 -18.760 28.917 1.00 48.69 160 ASN A O 1
ATOM 1246 N N . LYS A 1 161 ? -12.233 -18.248 27.711 1.00 45.75 161 LYS A N 1
ATOM 1247 C CA . LYS A 1 161 ? -11.259 -18.966 28.613 1.00 45.75 161 LYS A CA 1
ATOM 1248 C C . LYS A 1 161 ? -9.778 -19.183 28.222 1.00 45.75 161 LYS A C 1
ATOM 1250 O O . LYS A 1 161 ? -9.074 -19.787 29.027 1.00 45.75 161 LYS A O 1
ATOM 1255 N N . SER A 1 162 ? -9.231 -18.776 27.074 1.00 50.50 162 SER A N 1
ATOM 1256 C CA . SER A 1 162 ? -7.835 -19.169 26.735 1.00 50.50 162 SER A CA 1
ATOM 1257 C C . SER A 1 162 ? -7.010 -18.056 26.100 1.00 50.50 162 SER A C 1
ATOM 1259 O O . SER A 1 162 ? -6.746 -18.042 24.905 1.00 50.50 162 SER A O 1
ATOM 1261 N N . PHE A 1 163 ? -6.588 -17.118 26.944 1.00 49.22 163 PHE A N 1
ATOM 1262 C CA . PHE A 1 163 ? -5.774 -15.961 26.569 1.00 49.22 163 PHE A CA 1
ATOM 1263 C C . PHE A 1 163 ? -4.263 -16.263 26.477 1.00 49.22 163 PHE A C 1
ATOM 1265 O O . PHE A 1 163 ? -3.543 -15.562 25.780 1.00 49.22 163 PHE A O 1
ATOM 1272 N N . ILE A 1 164 ? -3.759 -17.315 27.131 1.00 49.62 164 ILE A N 1
ATOM 1273 C CA . ILE A 1 164 ? -2.309 -17.445 27.386 1.00 49.62 164 ILE A CA 1
ATOM 1274 C C . ILE A 1 164 ? -1.562 -18.326 26.364 1.00 49.62 164 ILE A C 1
ATOM 1276 O O . ILE A 1 164 ? -0.369 -18.139 26.161 1.00 49.62 164 ILE A O 1
ATOM 1280 N N . ILE A 1 165 ? -2.233 -19.246 25.666 1.00 47.38 165 ILE A N 1
ATOM 1281 C CA . ILE A 1 165 ? -1.535 -20.271 24.858 1.00 47.38 165 ILE A CA 1
ATOM 1282 C C . ILE A 1 165 ? -1.266 -19.806 23.413 1.00 47.38 165 ILE A C 1
ATOM 1284 O O . ILE A 1 165 ? -0.257 -20.172 22.822 1.00 47.38 165 ILE A O 1
ATOM 1288 N N . THR A 1 166 ? -2.116 -18.948 22.842 1.00 51.69 166 THR A N 1
ATOM 1289 C CA . THR A 1 166 ? -2.018 -18.581 21.414 1.00 51.69 166 THR A CA 1
ATOM 1290 C C . THR A 1 166 ? -0.954 -17.515 21.137 1.00 51.69 166 THR A C 1
ATOM 1292 O O . THR A 1 166 ? -0.307 -17.562 20.096 1.00 51.69 166 THR A O 1
ATOM 1295 N N . PHE A 1 167 ? -0.720 -16.586 22.071 1.00 47.72 167 PHE A N 1
ATOM 1296 C CA . PHE A 1 167 ? 0.277 -15.521 21.890 1.00 47.72 167 PHE A CA 1
ATOM 1297 C C . PHE A 1 167 ? 1.713 -16.070 21.842 1.00 47.72 167 PHE A C 1
ATOM 1299 O O . PHE A 1 167 ? 2.564 -15.516 21.158 1.00 47.72 167 PHE A O 1
ATOM 1306 N N . PHE A 1 168 ? 1.968 -17.197 22.518 1.00 40.09 168 PHE A N 1
ATOM 1307 C CA . PHE A 1 168 ? 3.278 -17.851 22.529 1.00 40.09 168 PHE A CA 1
ATOM 1308 C C . PHE A 1 168 ? 3.546 -18.722 21.293 1.00 40.09 168 PHE A C 1
ATOM 1310 O O . PHE A 1 168 ? 4.701 -19.006 21.004 1.00 40.09 168 PHE A O 1
ATOM 1317 N N . MET A 1 169 ? 2.508 -19.147 20.564 1.00 40.69 169 MET A N 1
ATOM 1318 C CA . MET A 1 169 ? 2.669 -20.095 19.456 1.00 40.69 169 MET A CA 1
ATOM 1319 C C . MET A 1 169 ? 2.816 -19.424 18.083 1.00 40.69 169 MET A C 1
ATOM 1321 O O . MET A 1 169 ? 3.404 -20.011 17.191 1.00 40.69 169 MET A O 1
ATOM 1325 N N . VAL A 1 170 ? 2.330 -18.190 17.913 1.00 50.47 170 VAL A N 1
ATOM 1326 C CA . VAL A 1 170 ? 2.409 -17.459 16.628 1.00 50.47 170 VAL A CA 1
ATOM 1327 C C . VAL A 1 170 ? 3.744 -16.718 16.446 1.00 50.47 170 VAL A C 1
ATOM 1329 O O . VAL A 1 170 ? 4.097 -16.361 15.333 1.00 50.47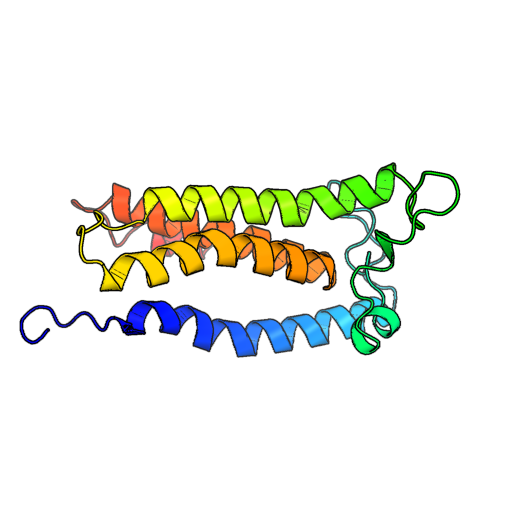 170 VAL A O 1
ATOM 1332 N N . TYR A 1 171 ? 4.507 -16.498 17.520 1.00 39.12 171 TYR A N 1
ATOM 1333 C CA . TYR A 1 171 ? 5.785 -15.768 17.482 1.00 39.12 171 TYR A CA 1
ATOM 1334 C C . TYR A 1 171 ? 7.027 -16.676 17.596 1.00 39.12 171 TYR A C 1
ATOM 1336 O O . TYR A 1 171 ? 8.134 -16.164 17.763 1.00 39.12 171 TYR A O 1
ATOM 1344 N N . LEU A 1 172 ? 6.846 -18.004 17.558 1.00 33.47 172 LEU A N 1
ATOM 1345 C CA . LEU A 1 172 ? 7.916 -18.999 17.728 1.00 33.47 172 LEU A CA 1
ATOM 1346 C C . LEU A 1 172 ? 8.028 -20.011 16.565 1.00 33.47 172 LEU A C 1
ATOM 1348 O O . LEU A 1 172 ? 8.658 -21.052 16.742 1.00 33.47 172 LEU A O 1
ATOM 1352 N N . GLU A 1 173 ? 7.444 -19.711 15.403 1.00 36.25 173 GLU A N 1
ATOM 1353 C CA . GLU A 1 173 ? 7.747 -20.381 14.123 1.00 36.25 173 GLU A CA 1
ATOM 1354 C C . GLU A 1 173 ? 8.361 -19.390 13.132 1.00 36.25 173 GLU A C 1
ATOM 1356 O O . GLU A 1 173 ? 7.896 -18.226 13.097 1.00 36.25 173 GLU A O 1
#

Foldseek 3Di:
DVVDPDPPCVVCVVVVVVPVVLVVVLVVLLVCLVVVVQCPADDQARTQSDDAHPVCLVVVNLQQQVDDDDPNAGPVGDSNVVSLLVLLVLQLVLLQVLCVVPDDPDDPDPVCVVVVVCSNCVSVVVSVVCSSGGSNSSVVSSVVVNVVSVVVVVVVVPPPDDDPPVVVPVVPD

Organism: Oryza sativa subsp. japonica (NCBI:txid39947)

InterPro domains:
  IPR001708 Membrane insertase YidC/ALB3/OXA1/COX18 [PTHR12428] (1-142)
  IPR028055 Membrane insertase YidC/Oxa/ALB, C-terminal [PF02096] (1-143)
  IPR028055 Membrane insertase YidC/Oxa/ALB, C-terminal [TIGR03592] (1-143)

Secondary structure (DSSP, 8-state):
--SS---GGGGTHHHHHHHHHHHHHHHHHHHHHHTTTT-S-BTTBS-SS-SS-HHHHHTT-TTTTT-S-BTTB-TT-HHHHHHHHHHHHHHHHHHHHHHHHSPPP----HHHHHHHHHHHHHHHHHHHHHHHS-HHHHHHHHHHHHHHHHHHHHHHHTTTT-SSSHHHHSS--

Radius of gyration: 19.25 Å; Cα contacts (8 Å, |Δi|>4): 131; chains: 1; bounding box: 49×35×62 Å

Sequence (173 aa):
YKLSDVDPLAGCLPTLVTIPVWIGLYRALSNVANEGLLTEGFFWIPSLAGPTTIAARQSGQGISWLFPFTDGHPPLGWSDTLAYLVLPVLLVISQYVSSQVMQPPQNNDPSQQGAQAVVKFLPLLIGYFALSVPSGLSLYWCVCFTDFNLSLFRFFSFNNKSFIITFFMVYLE